Protein AF-A0A9E5P881-F1 (afdb_monomer_lite)

Radius of gyration: 11.09 Å; chains: 1; bounding box: 26×22×30 Å

Foldseek 3Di:
DPPQDDLVVVCVVQPCCDQVPVDPPHDHLQCLLVCALVNQLCCCVPNPCVVSNVPPDSSNSSNNSNVSND

Sequence (70 aa):
MAAAGDPAALYETHCAQCHRGGVPKAPHEVTFQMLGSDAILATMNSGVMQEQAAVLTAEQRQLLANHLGG

Secondary structure (DSSP, 8-state):
------HHHHHHHHTHHHHTTTSTTSPPGGGHHHH-HHHHHHHHHHSTTTTTTTTS-HHHHHHHHHHHH-

pLDDT: mean 91.54, std 10.26, range [42.94, 97.88]

Structure (mmCIF, N/CA/C/O backbone):
data_AF-A0A9E5P881-F1
#
_entry.id   AF-A0A9E5P881-F1
#
loop_
_atom_site.group_PDB
_atom_site.id
_atom_site.type_symbol
_atom_site.label_atom_id
_atom_site.label_alt_id
_atom_site.label_comp_id
_atom_site.label_asym_id
_atom_site.label_entity_id
_atom_site.label_seq_id
_atom_site.pdbx_PDB_ins_code
_atom_site.Cartn_x
_atom_site.Cartn_y
_atom_site.Cartn_z
_atom_site.occupancy
_atom_site.B_iso_or_equiv
_atom_site.auth_seq_id
_atom_site.auth_comp_id
_atom_site.auth_asym_id
_atom_site.auth_atom_id
_atom_site.pdbx_PDB_model_num
ATOM 1 N N . MET A 1 1 ? -17.299 -9.458 14.658 1.00 42.94 1 MET A N 1
ATOM 2 C CA . MET A 1 1 ? -16.036 -8.880 14.159 1.00 42.94 1 MET A CA 1
ATOM 3 C C . MET A 1 1 ? -15.625 -9.683 12.942 1.00 42.94 1 MET A C 1
ATOM 5 O O . MET A 1 1 ? -15.478 -10.891 13.077 1.00 42.94 1 MET A O 1
ATOM 9 N N . ALA A 1 2 ? -15.572 -9.068 11.758 1.00 46.22 2 ALA A N 1
ATOM 10 C CA . ALA A 1 2 ? -15.039 -9.745 10.579 1.00 46.22 2 ALA A CA 1
ATOM 11 C C . ALA A 1 2 ? -13.547 -9.970 10.836 1.00 46.22 2 ALA A C 1
ATOM 13 O O . ALA A 1 2 ? -12.841 -9.007 11.113 1.00 46.22 2 ALA A O 1
ATOM 14 N N . ALA A 1 3 ? -13.103 -11.227 10.843 1.00 58.59 3 ALA A N 1
ATOM 15 C CA . ALA A 1 3 ? -11.696 -11.544 11.021 1.00 58.59 3 ALA A CA 1
ATOM 16 C C . ALA A 1 3 ? -10.899 -10.808 9.942 1.00 58.59 3 ALA A C 1
ATOM 18 O O . ALA A 1 3 ? -11.180 -10.952 8.749 1.00 58.59 3 ALA A O 1
ATOM 19 N N . ALA A 1 4 ? -9.956 -9.978 10.370 1.00 65.75 4 ALA A N 1
ATOM 20 C CA . ALA A 1 4 ? -9.056 -9.301 9.467 1.00 65.75 4 ALA A CA 1
ATOM 21 C C . ALA A 1 4 ? -8.244 -10.385 8.735 1.00 65.75 4 ALA A C 1
ATOM 23 O O . ALA A 1 4 ? -7.557 -11.190 9.361 1.00 65.75 4 ALA A O 1
ATOM 24 N N . GLY A 1 5 ? -8.478 -10.503 7.426 1.00 79.31 5 GLY A N 1
ATOM 25 C CA . GLY A 1 5 ? -7.933 -11.582 6.602 1.00 79.31 5 GLY A CA 1
ATOM 26 C C . GLY A 1 5 ? -6.413 -11.507 6.459 1.00 79.31 5 GLY A C 1
ATOM 27 O O . GLY A 1 5 ? -5.792 -10.512 6.824 1.00 79.31 5 GLY A O 1
ATOM 28 N N . ASP A 1 6 ? -5.825 -12.560 5.894 1.00 93.38 6 ASP A N 1
ATOM 29 C CA . ASP A 1 6 ? -4.401 -12.600 5.557 1.00 93.38 6 ASP A CA 1
ATOM 30 C C . ASP A 1 6 ? -4.041 -11.444 4.595 1.00 93.38 6 ASP A C 1
ATOM 32 O O . ASP A 1 6 ? -4.607 -11.373 3.496 1.00 93.38 6 ASP A O 1
ATOM 36 N N . PRO A 1 7 ? -3.125 -10.528 4.969 1.00 93.88 7 PRO A N 1
ATOM 37 C CA . PRO A 1 7 ? -2.751 -9.400 4.124 1.00 93.88 7 PRO A CA 1
ATOM 38 C C . PRO A 1 7 ? -2.139 -9.820 2.785 1.00 93.88 7 PRO A C 1
ATOM 40 O O . PRO A 1 7 ? -2.345 -9.113 1.799 1.00 93.88 7 PRO A O 1
ATOM 43 N N . ALA A 1 8 ? -1.460 -10.970 2.709 1.00 94.25 8 ALA A N 1
ATOM 44 C CA . ALA A 1 8 ? -0.953 -11.479 1.439 1.00 94.25 8 ALA A CA 1
ATOM 45 C C . ALA A 1 8 ? -2.116 -11.844 0.503 1.00 94.25 8 ALA A C 1
ATOM 47 O O . ALA A 1 8 ? -2.146 -11.426 -0.652 1.00 94.25 8 ALA A O 1
ATOM 48 N N . ALA A 1 9 ? -3.137 -12.535 1.016 1.00 95.44 9 ALA A N 1
ATOM 49 C CA . ALA A 1 9 ? -4.330 -12.875 0.242 1.00 95.44 9 ALA A CA 1
ATOM 50 C C . ALA A 1 9 ? -5.131 -11.632 -0.191 1.00 95.44 9 ALA A C 1
ATOM 52 O O . ALA A 1 9 ? -5.640 -11.583 -1.315 1.00 95.44 9 ALA A O 1
ATOM 53 N N . LEU A 1 10 ? -5.223 -10.613 0.672 1.00 94.88 10 LEU A N 1
ATOM 54 C CA . LEU A 1 10 ? -5.839 -9.328 0.325 1.00 94.88 10 LEU A CA 1
ATOM 55 C C . LEU A 1 10 ? -5.076 -8.637 -0.809 1.00 94.88 10 LEU A C 1
ATOM 57 O O . LEU A 1 10 ? -5.698 -8.153 -1.756 1.00 94.88 10 LEU A O 1
ATOM 61 N N . TYR A 1 11 ? -3.744 -8.634 -0.737 1.00 95.50 11 TYR A N 1
ATOM 62 C CA . TYR A 1 11 ? -2.897 -8.082 -1.785 1.00 95.50 11 TYR A CA 1
ATOM 63 C C . TYR A 1 11 ? -3.122 -8.793 -3.125 1.00 95.50 11 TYR A C 1
ATOM 65 O O . TYR A 1 11 ? -3.372 -8.129 -4.133 1.00 95.50 11 TYR A O 1
ATOM 73 N N . GLU A 1 12 ? -3.095 -10.128 -3.140 1.00 95.19 12 GLU A N 1
ATOM 74 C CA . GLU A 1 12 ? -3.324 -10.909 -4.362 1.00 95.19 12 GLU A CA 1
ATOM 75 C C . GLU A 1 12 ? -4.687 -10.622 -4.986 1.00 95.19 12 GLU A C 1
ATOM 77 O O . GLU A 1 12 ? -4.804 -10.442 -6.197 1.00 95.19 12 GLU A O 1
ATOM 82 N N . THR A 1 13 ? -5.720 -10.551 -4.149 1.00 94.88 13 THR A N 1
ATOM 83 C CA . THR A 1 13 ? -7.104 -10.42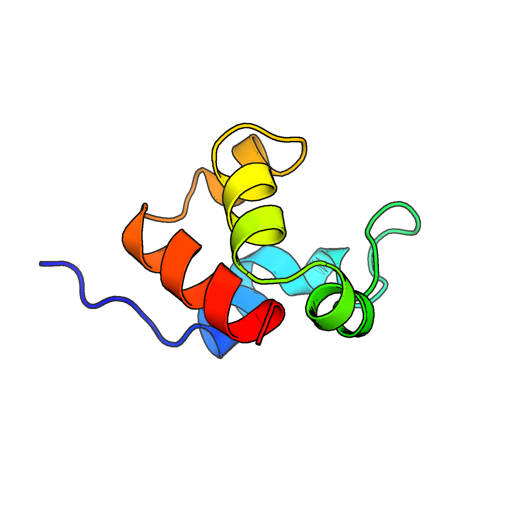3 -4.610 1.00 94.88 13 THR A CA 1
ATOM 84 C C . THR A 1 13 ? -7.408 -9.025 -5.145 1.00 94.88 13 THR A C 1
ATOM 86 O O . THR A 1 13 ? -8.159 -8.889 -6.108 1.00 94.88 13 THR A O 1
ATOM 89 N N . HIS A 1 14 ? -6.855 -7.979 -4.525 1.00 94.81 14 HIS A N 1
ATOM 90 C CA . HIS A 1 14 ? -7.289 -6.601 -4.776 1.00 94.81 14 HIS A CA 1
ATOM 91 C C . HIS A 1 14 ? -6.226 -5.709 -5.424 1.00 94.81 14 HIS A C 1
ATOM 93 O O . HIS A 1 14 ? -6.570 -4.699 -6.035 1.00 94.81 14 HIS A O 1
ATOM 99 N N . CYS A 1 15 ? -4.940 -6.043 -5.300 1.00 95.38 15 CYS A N 1
ATOM 100 C CA . CYS A 1 15 ? -3.848 -5.114 -5.606 1.00 95.38 15 CYS A CA 1
ATOM 101 C C . CYS A 1 15 ? -2.889 -5.647 -6.676 1.00 95.38 15 CYS A C 1
ATOM 103 O O . CYS A 1 15 ? -2.440 -4.881 -7.538 1.00 95.38 15 CYS A O 1
ATOM 105 N N . ALA A 1 16 ? -2.597 -6.949 -6.649 1.00 95.25 16 ALA A N 1
ATOM 106 C CA . ALA A 1 16 ? -1.582 -7.582 -7.488 1.00 95.25 16 ALA A CA 1
ATOM 107 C C . ALA A 1 16 ? -1.831 -7.380 -8.988 1.00 95.25 16 ALA A C 1
ATOM 109 O O . ALA A 1 16 ? -0.881 -7.159 -9.738 1.00 95.25 16 ALA A O 1
ATOM 110 N N . GLN A 1 17 ? -3.100 -7.347 -9.418 1.00 93.19 17 GLN A N 1
ATOM 111 C CA . GLN A 1 17 ? -3.457 -7.139 -10.826 1.00 93.19 17 GLN A CA 1
ATOM 112 C C . GLN A 1 17 ? -2.861 -5.855 -11.425 1.00 93.19 17 GLN A C 1
ATOM 114 O O . GLN A 1 17 ? -2.631 -5.795 -12.625 1.00 93.19 17 GLN A O 1
ATOM 119 N N . CYS A 1 18 ? -2.617 -4.830 -10.603 1.00 95.44 18 CYS A N 1
ATOM 120 C CA . CYS A 1 18 ? -2.036 -3.560 -11.034 1.00 95.44 18 CYS A CA 1
ATOM 121 C C . CYS A 1 18 ? -0.576 -3.441 -10.586 1.00 95.44 18 CYS A C 1
ATOM 123 O O . CYS A 1 18 ? 0.281 -3.041 -11.372 1.00 95.44 18 CYS A O 1
ATOM 125 N N . HIS A 1 19 ? -0.285 -3.807 -9.337 1.00 95.25 19 HIS A N 1
ATOM 126 C CA . HIS A 1 19 ? 0.996 -3.540 -8.680 1.00 95.25 19 HIS A CA 1
ATOM 127 C C . HIS A 1 19 ? 2.080 -4.607 -8.913 1.00 95.25 19 HIS A C 1
ATOM 129 O O . HIS A 1 19 ? 3.231 -4.385 -8.536 1.00 95.25 19 HIS A O 1
ATOM 135 N N . ARG A 1 20 ? 1.759 -5.701 -9.619 1.00 91.94 20 ARG A N 1
ATOM 136 C CA . ARG A 1 20 ? 2.731 -6.670 -10.164 1.00 91.94 20 ARG A CA 1
ATOM 137 C C . ARG A 1 20 ? 2.963 -6.512 -11.662 1.00 91.94 20 ARG A C 1
ATOM 139 O O . ARG A 1 20 ? 3.022 -7.479 -12.416 1.00 91.94 20 ARG A O 1
ATOM 146 N N . GLY A 1 21 ? 3.059 -5.263 -12.110 1.00 85.31 21 GLY A N 1
ATOM 147 C CA . GLY A 1 21 ? 3.371 -4.943 -13.504 1.00 85.31 21 GLY A CA 1
ATOM 148 C C . GLY A 1 21 ? 2.183 -5.019 -14.463 1.00 85.31 21 GLY A C 1
ATOM 149 O O . GLY A 1 21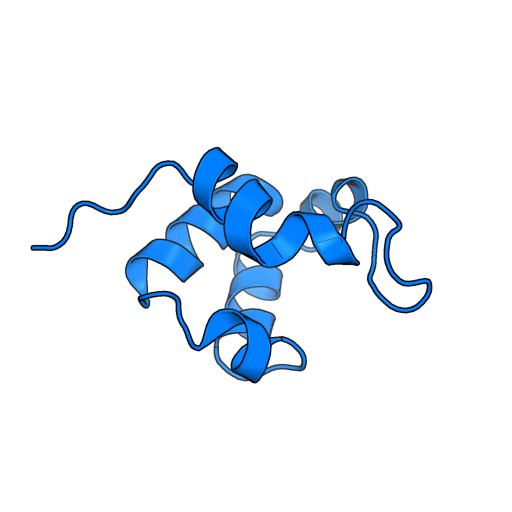 ? 2.384 -4.953 -15.672 1.00 85.31 21 GLY A O 1
ATOM 150 N N . GLY A 1 22 ? 0.951 -5.112 -13.957 1.00 86.38 22 GLY A N 1
ATOM 151 C CA . GLY A 1 22 ? -0.236 -5.104 -14.813 1.00 86.38 22 GLY A CA 1
ATOM 152 C C . GLY A 1 22 ? -0.598 -3.723 -15.363 1.00 86.38 22 GLY A C 1
ATOM 153 O O . GLY A 1 22 ? -1.259 -3.641 -16.396 1.00 86.38 22 GLY A O 1
ATOM 154 N N . VAL A 1 23 ? -0.133 -2.630 -14.736 1.00 90.81 23 VAL A N 1
ATOM 155 C CA . VAL A 1 23 ? -0.286 -1.271 -15.285 1.00 90.81 23 VAL A CA 1
ATOM 156 C C . VAL A 1 23 ? 0.997 -0.435 -15.131 1.00 90.81 23 VAL A C 1
ATOM 158 O O . VAL A 1 23 ? 1.539 -0.356 -14.031 1.00 90.81 23 VAL A O 1
ATOM 161 N N . PRO A 1 24 ? 1.466 0.279 -16.179 1.00 86.25 24 PRO A N 1
ATOM 162 C CA . PRO A 1 24 ? 2.719 1.050 -16.123 1.00 86.25 24 PRO A CA 1
ATOM 163 C C . PRO A 1 24 ? 2.732 2.193 -15.100 1.00 86.25 24 PRO A C 1
ATOM 165 O O . PRO A 1 24 ? 3.790 2.628 -14.660 1.00 86.25 24 PRO A O 1
ATOM 168 N N . LYS A 1 25 ? 1.552 2.723 -14.757 1.00 88.44 25 LYS A N 1
ATOM 169 C CA . LYS A 1 25 ? 1.400 3.853 -13.829 1.00 88.44 25 LYS A CA 1
ATOM 170 C C . LYS A 1 25 ? 1.434 3.423 -12.359 1.00 88.44 25 LYS A C 1
ATOM 172 O O . LYS A 1 25 ? 1.659 4.267 -11.495 1.00 88.44 25 LYS A O 1
ATOM 177 N N . ALA A 1 26 ? 1.172 2.150 -12.064 1.00 90.81 26 ALA A N 1
ATOM 178 C CA . ALA A 1 26 ? 1.200 1.661 -10.695 1.00 90.81 26 ALA A CA 1
ATOM 179 C C . ALA A 1 26 ? 2.651 1.358 -10.296 1.00 90.81 26 ALA A C 1
ATOM 181 O O . ALA A 1 26 ? 3.343 0.649 -11.029 1.00 90.81 26 ALA A O 1
ATOM 182 N N . PRO A 1 27 ? 3.127 1.864 -9.147 1.00 90.88 27 PRO A N 1
ATOM 183 C CA . PRO A 1 27 ? 4.424 1.461 -8.626 1.00 90.88 27 PRO A CA 1
ATOM 184 C C . PRO A 1 27 ? 4.424 -0.041 -8.322 1.00 90.88 27 PRO A C 1
ATOM 186 O O . PRO A 1 27 ? 3.407 -0.597 -7.896 1.00 90.88 27 PRO A O 1
ATOM 189 N N . HIS A 1 28 ? 5.569 -0.687 -8.530 1.00 91.75 28 HIS A N 1
ATOM 190 C CA . HIS A 1 28 ? 5.728 -2.107 -8.233 1.00 91.75 28 HIS A CA 1
ATOM 191 C C . HIS A 1 28 ? 5.748 -2.341 -6.717 1.00 91.75 28 HIS A C 1
ATOM 193 O O . HIS A 1 28 ? 6.303 -1.525 -5.979 1.00 91.75 28 HIS A O 1
ATOM 199 N N . GLU A 1 29 ? 5.213 -3.469 -6.253 1.00 87.94 29 GLU A N 1
ATOM 200 C CA . GLU A 1 29 ? 5.073 -3.791 -4.819 1.00 87.94 29 GLU A CA 1
ATOM 201 C C 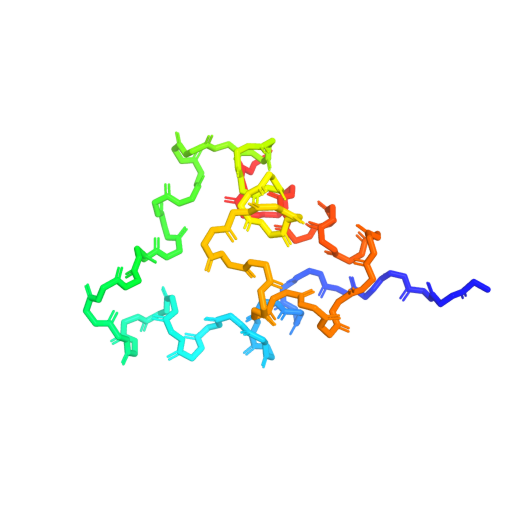. GLU A 1 29 ? 6.375 -3.691 -4.012 1.00 87.94 29 GLU A C 1
ATOM 203 O O . GLU A 1 29 ? 6.383 -3.235 -2.875 1.00 87.94 29 GLU A O 1
ATOM 208 N N . VAL A 1 30 ? 7.502 -4.017 -4.645 1.00 89.00 30 VAL A N 1
ATOM 209 C CA . VAL A 1 30 ? 8.853 -3.929 -4.061 1.00 89.00 30 VAL A CA 1
ATOM 210 C C . VAL A 1 30 ? 9.245 -2.508 -3.649 1.00 89.00 30 VAL A C 1
ATOM 212 O O . VAL A 1 30 ? 10.160 -2.324 -2.854 1.00 89.00 30 VAL A O 1
ATOM 215 N N . THR A 1 31 ? 8.573 -1.492 -4.193 1.00 89.44 31 THR A N 1
ATOM 216 C CA . THR A 1 31 ? 8.831 -0.088 -3.852 1.00 89.44 31 THR A CA 1
ATOM 217 C C . THR A 1 31 ? 8.082 0.368 -2.605 1.00 89.44 31 THR A C 1
ATOM 219 O O . THR A 1 31 ? 8.439 1.393 -2.029 1.00 89.44 31 THR A O 1
ATOM 222 N N . PHE A 1 32 ? 7.079 -0.387 -2.152 1.00 93.25 32 PHE A N 1
ATOM 223 C CA . PHE A 1 32 ? 6.217 0.014 -1.043 1.00 93.25 32 PHE A CA 1
ATOM 224 C C . PHE A 1 32 ? 6.935 0.061 0.301 1.00 93.25 32 PHE A C 1
ATOM 226 O O . PHE A 1 32 ? 6.702 0.990 1.071 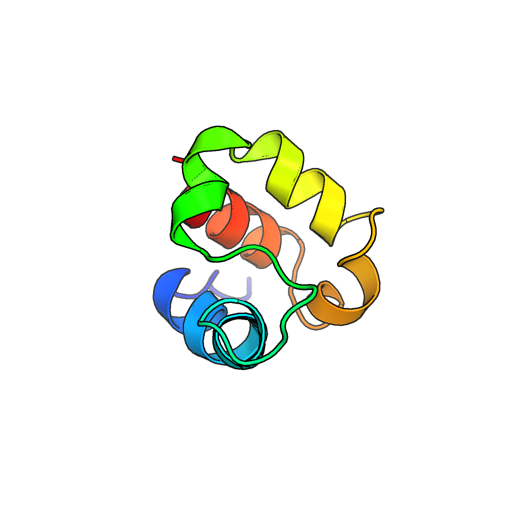1.00 93.25 32 PHE A O 1
ATOM 233 N N . GLN A 1 33 ? 7.896 -0.832 0.532 1.00 91.38 33 GLN A N 1
ATOM 234 C CA . GLN A 1 33 ? 8.726 -0.796 1.740 1.00 91.38 33 GLN A CA 1
ATOM 235 C C . GLN A 1 33 ? 9.500 0.524 1.878 1.00 91.38 33 GLN A C 1
ATOM 237 O O . GLN A 1 33 ? 9.769 0.971 2.986 1.00 91.38 33 GLN A O 1
ATOM 242 N N . MET A 1 34 ? 9.827 1.191 0.764 1.00 91.19 34 MET A N 1
ATOM 243 C CA . MET A 1 34 ? 10.488 2.501 0.804 1.00 91.19 34 MET A CA 1
ATOM 244 C C . MET A 1 34 ? 9.528 3.649 1.148 1.00 91.19 34 MET A C 1
ATOM 246 O O . MET A 1 34 ? 9.982 4.706 1.576 1.00 91.19 34 MET A O 1
ATOM 250 N N . LEU A 1 35 ? 8.220 3.468 0.939 1.00 91.44 35 LEU A N 1
ATOM 251 C CA . LEU A 1 35 ? 7.198 4.462 1.284 1.00 91.44 35 LEU A CA 1
ATOM 252 C C . LEU A 1 35 ? 6.813 4.393 2.766 1.00 91.44 35 LEU A C 1
ATOM 254 O O . LEU A 1 35 ? 6.506 5.423 3.364 1.00 91.44 35 LEU A O 1
ATOM 258 N N . GLY A 1 36 ? 6.826 3.188 3.340 1.00 94.50 36 GLY A N 1
ATOM 259 C CA . GLY A 1 36 ? 6.379 2.925 4.703 1.00 94.50 36 GLY A CA 1
ATOM 260 C C . GLY A 1 36 ? 4.862 2.751 4.824 1.00 94.50 36 GLY A C 1
ATOM 261 O O . GLY A 1 36 ? 4.072 3.217 3.995 1.00 94.50 36 GLY A O 1
ATOM 262 N N . SER A 1 37 ? 4.450 2.061 5.885 1.00 96.12 37 SER A N 1
ATOM 263 C CA . SER A 1 37 ? 3.065 1.648 6.133 1.00 96.12 37 SER A CA 1
ATOM 264 C C . SER A 1 37 ? 2.097 2.827 6.264 1.00 96.12 37 SER A C 1
ATOM 266 O O . SER A 1 37 ? 1.035 2.818 5.640 1.00 96.12 37 SER A O 1
ATOM 268 N N . ASP A 1 38 ? 2.481 3.896 6.960 1.00 96.31 38 ASP A N 1
ATOM 269 C CA . ASP A 1 38 ? 1.634 5.087 7.126 1.00 96.31 38 ASP A CA 1
ATOM 270 C C . ASP A 1 38 ? 1.302 5.774 5.794 1.00 96.31 38 ASP A C 1
ATOM 272 O O . ASP A 1 38 ? 0.155 6.163 5.550 1.00 96.31 38 ASP A O 1
ATOM 276 N N . ALA A 1 39 ? 2.286 5.895 4.897 1.00 96.25 39 ALA A N 1
ATOM 277 C CA . ALA A 1 39 ? 2.080 6.503 3.587 1.00 96.25 39 ALA A CA 1
ATOM 278 C C . ALA A 1 39 ? 1.145 5.645 2.726 1.00 96.25 39 ALA A C 1
ATOM 280 O O . ALA A 1 39 ? 0.210 6.163 2.112 1.00 96.25 39 ALA A O 1
ATOM 281 N N . ILE A 1 40 ? 1.346 4.325 2.725 1.00 96.50 40 ILE A N 1
ATOM 282 C CA . ILE A 1 40 ? 0.487 3.381 2.000 1.00 96.50 40 ILE A CA 1
ATOM 283 C C . ILE A 1 40 ? -0.946 3.461 2.535 1.00 96.50 40 ILE A C 1
ATOM 285 O O . ILE A 1 40 ? -1.892 3.604 1.756 1.00 96.50 40 ILE A O 1
ATOM 289 N N . LEU A 1 41 ? -1.122 3.466 3.856 1.00 97.75 41 LEU A N 1
ATOM 290 C CA . LEU A 1 41 ? -2.432 3.587 4.483 1.00 97.75 41 LEU A CA 1
ATOM 291 C C . LEU A 1 41 ? -3.134 4.898 4.110 1.00 97.75 41 LEU A C 1
ATOM 293 O O . LEU A 1 41 ? -4.315 4.885 3.756 1.00 97.75 41 LEU A O 1
ATOM 297 N N . ALA A 1 42 ? -2.414 6.022 4.137 1.00 97.88 42 ALA A N 1
ATOM 298 C CA . ALA A 1 42 ? -2.954 7.315 3.730 1.00 97.88 42 ALA A CA 1
ATOM 299 C C . ALA A 1 42 ? -3.454 7.281 2.277 1.00 97.88 42 ALA A C 1
ATOM 301 O O . ALA A 1 42 ? -4.557 7.752 1.990 1.00 97.88 42 ALA A O 1
ATOM 302 N N . THR A 1 43 ? -2.707 6.645 1.365 1.00 96.12 43 THR A N 1
ATOM 303 C CA . THR A 1 43 ? -3.127 6.538 -0.042 1.00 96.12 43 THR A CA 1
ATOM 304 C C . THR A 1 43 ? -4.410 5.729 -0.234 1.00 96.12 43 THR A C 1
ATOM 306 O O . THR A 1 43 ? -5.188 6.051 -1.133 1.00 96.12 43 THR A O 1
ATOM 309 N N . MET A 1 44 ? -4.651 4.724 0.615 1.00 97.19 44 MET A N 1
ATOM 310 C CA . MET A 1 44 ? -5.859 3.894 0.589 1.00 97.19 44 MET A CA 1
ATOM 311 C C . MET A 1 44 ? -7.058 4.541 1.292 1.00 97.19 44 MET A C 1
ATOM 313 O O . MET A 1 44 ? -8.194 4.186 1.000 1.00 97.19 44 MET A O 1
ATOM 317 N N . ASN A 1 45 ? -6.831 5.461 2.231 1.00 97.56 45 ASN A N 1
ATOM 318 C CA . ASN A 1 45 ? -7.910 6.116 2.973 1.00 97.56 45 ASN A CA 1
ATOM 319 C C . ASN A 1 45 ? -8.411 7.395 2.293 1.00 97.56 45 ASN A C 1
ATOM 321 O O . ASN A 1 45 ? -9.610 7.658 2.308 1.00 97.56 45 ASN A O 1
ATOM 325 N N . SER A 1 46 ? -7.509 8.201 1.734 1.00 96.06 46 SER A N 1
ATOM 326 C CA . SER A 1 46 ? -7.848 9.530 1.199 1.00 96.06 46 SER A CA 1
ATOM 327 C C . SER A 1 46 ? -7.017 9.945 -0.016 1.00 96.06 46 SER A C 1
ATOM 329 O O . SER A 1 46 ? -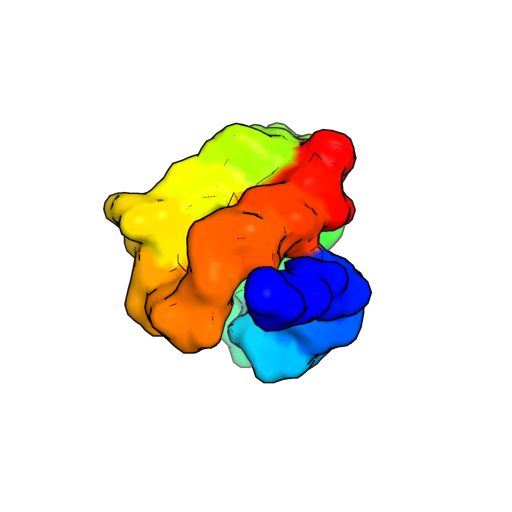7.095 11.091 -0.458 1.00 96.06 46 SER A O 1
ATOM 331 N N . GLY A 1 47 ? -6.192 9.042 -0.547 1.00 95.69 47 GLY A N 1
ATOM 332 C CA . GLY A 1 47 ? -5.326 9.323 -1.685 1.00 95.69 47 GLY A CA 1
ATOM 333 C C . GLY A 1 47 ? -5.790 8.673 -2.982 1.00 95.69 47 GLY A C 1
ATOM 334 O O . GLY A 1 47 ? -6.935 8.264 -3.153 1.00 95.69 47 GLY A O 1
ATOM 335 N N . VAL A 1 48 ? -4.847 8.548 -3.916 1.00 94.25 48 VAL A N 1
ATOM 336 C CA . VAL A 1 48 ? -5.108 8.065 -5.282 1.00 94.25 48 VAL A CA 1
ATOM 337 C C . VAL A 1 48 ? -5.639 6.629 -5.353 1.00 94.25 48 VAL A C 1
ATOM 339 O O . VAL A 1 48 ? -6.206 6.263 -6.377 1.00 94.25 48 VAL A O 1
ATOM 342 N N . MET A 1 49 ? -5.469 5.826 -4.297 1.00 96.19 49 MET A N 1
ATOM 343 C CA . MET A 1 49 ? -5.945 4.439 -4.218 1.00 96.19 49 MET A CA 1
ATOM 344 C C . MET A 1 49 ? -7.229 4.280 -3.394 1.00 96.19 49 MET A C 1
ATOM 346 O O . MET A 1 49 ? -7.675 3.150 -3.209 1.00 96.19 49 MET A O 1
ATOM 350 N N . GLN A 1 50 ? -7.855 5.373 -2.940 1.00 96.81 50 GLN A N 1
ATOM 351 C CA . GLN A 1 50 ? -9.072 5.325 -2.122 1.00 96.81 50 GLN A CA 1
ATOM 352 C C . GLN A 1 50 ? -10.180 4.479 -2.764 1.00 96.81 50 GLN A C 1
ATOM 354 O O . GLN A 1 50 ? -10.710 3.575 -2.126 1.00 96.81 50 GLN A O 1
ATOM 359 N N . GLU A 1 51 ? -10.498 4.733 -4.035 1.00 96.44 51 GLU A N 1
ATOM 360 C CA . GLU A 1 51 ? -11.550 4.003 -4.756 1.00 96.44 51 GLU A CA 1
ATOM 361 C C . GLU A 1 51 ? -11.233 2.506 -4.882 1.00 96.44 51 GLU A C 1
ATOM 363 O O . GLU A 1 51 ? -12.104 1.661 -4.703 1.00 96.44 51 GLU A O 1
ATOM 368 N N . GLN A 1 52 ? -9.967 2.158 -5.134 1.00 94.62 52 GLN A N 1
ATOM 369 C CA . GLN A 1 52 ? -9.550 0.756 -5.267 1.00 94.62 52 GLN A CA 1
ATOM 370 C C . GLN A 1 52 ? -9.587 0.026 -3.916 1.00 94.62 52 GLN A C 1
ATOM 372 O O . GLN A 1 52 ? -9.905 -1.159 -3.849 1.00 94.62 52 GLN A O 1
ATOM 377 N N . ALA A 1 53 ? -9.316 0.745 -2.826 1.00 96.62 53 ALA A N 1
ATOM 378 C CA . ALA A 1 53 ? -9.347 0.222 -1.466 1.00 96.62 53 ALA A CA 1
ATOM 379 C C . ALA A 1 53 ? -10.727 0.339 -0.786 1.00 96.62 53 ALA A C 1
ATOM 381 O O . ALA A 1 53 ? -10.861 -0.032 0.384 1.00 96.62 53 ALA A O 1
ATOM 382 N N . ALA A 1 54 ? -11.756 0.832 -1.487 1.00 96.31 54 ALA A N 1
ATOM 383 C CA . ALA A 1 54 ? -13.093 1.055 -0.931 1.00 96.31 54 ALA A CA 1
ATOM 384 C C . ALA A 1 54 ? -13.810 -0.249 -0.542 1.00 96.31 54 ALA A C 1
ATOM 386 O O . ALA A 1 54 ? -14.648 -0.250 0.357 1.00 96.31 54 ALA A O 1
ATOM 387 N N . VAL A 1 55 ? -13.454 -1.368 -1.185 1.00 94.38 55 VAL A N 1
ATOM 388 C CA . VAL A 1 55 ? -13.969 -2.707 -0.851 1.00 94.38 55 VAL A CA 1
ATOM 389 C C . VAL A 1 55 ? -13.397 -3.253 0.463 1.00 94.38 55 VAL A C 1
ATOM 391 O O . VAL A 1 55 ? -13.984 -4.145 1.073 1.00 94.38 55 VAL A O 1
ATOM 394 N N . LEU A 1 56 ? -12.260 -2.717 0.913 1.00 95.75 56 LEU A N 1
ATOM 395 C CA . LEU A 1 56 ? -11.591 -3.151 2.131 1.00 95.75 56 LEU A CA 1
ATOM 396 C C . LEU A 1 56 ? -12.195 -2.464 3.359 1.00 95.75 56 LEU A C 1
ATOM 398 O O . LEU A 1 56 ? -12.597 -1.297 3.331 1.00 95.75 56 LEU A O 1
ATOM 402 N N . THR A 1 57 ? -12.196 -3.159 4.490 1.00 96.19 57 THR A N 1
ATOM 403 C CA . THR A 1 57 ? -12.453 -2.530 5.788 1.00 96.19 57 THR A CA 1
ATOM 404 C C . THR A 1 57 ? -11.253 -1.681 6.219 1.00 96.19 57 THR A C 1
ATOM 406 O O . THR A 1 57 ? -10.140 -1.829 5.711 1.00 96.19 57 THR A O 1
ATOM 409 N N . ALA A 1 58 ? -11.454 -0.793 7.196 1.00 95.81 58 ALA A N 1
ATOM 410 C CA . ALA A 1 58 ? -10.355 -0.004 7.760 1.00 95.81 58 ALA A CA 1
ATOM 411 C C . ALA A 1 58 ? -9.240 -0.893 8.346 1.00 95.81 58 ALA A C 1
ATOM 413 O O . ALA A 1 58 ? -8.060 -0.611 8.162 1.00 95.81 58 ALA A O 1
ATOM 414 N N . GLU A 1 59 ? -9.614 -2.000 8.989 1.00 95.94 59 GLU A N 1
ATOM 415 C CA . GLU A 1 59 ? -8.670 -2.961 9.565 1.00 95.94 59 GLU A CA 1
ATOM 416 C C . GLU A 1 59 ? -7.889 -3.721 8.481 1.00 95.94 59 GLU A C 1
ATOM 418 O O . GLU A 1 59 ? -6.674 -3.869 8.584 1.00 95.94 59 GLU A O 1
ATOM 423 N N . GLN A 1 60 ? -8.551 -4.119 7.388 1.00 96.69 60 GLN A N 1
ATOM 424 C CA . GLN A 1 60 ? -7.888 -4.738 6.234 1.00 96.69 60 GLN A CA 1
ATOM 425 C C . GLN A 1 60 ? -6.894 -3.783 5.564 1.00 96.69 60 GLN A C 1
ATOM 427 O O . GLN A 1 60 ? -5.790 -4.200 5.220 1.00 96.69 60 GLN A O 1
ATOM 432 N N . ARG A 1 61 ? -7.248 -2.497 5.423 1.00 97.19 61 ARG A N 1
ATOM 433 C CA . ARG A 1 61 ? -6.321 -1.470 4.924 1.00 97.19 61 ARG A CA 1
ATOM 434 C C . ARG A 1 61 ? -5.101 -1.327 5.830 1.00 97.19 61 ARG A C 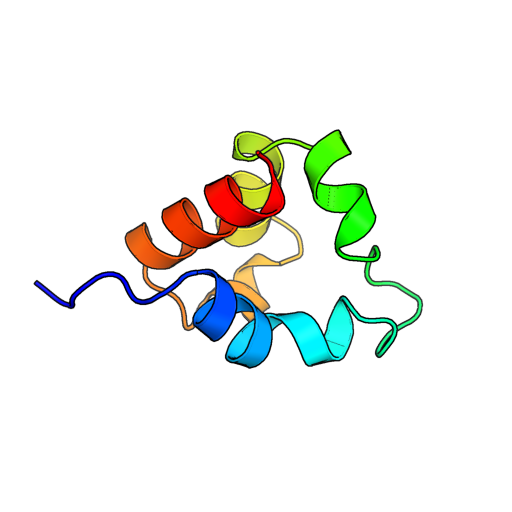1
ATOM 436 O O . ARG A 1 61 ? -3.990 -1.255 5.321 1.00 97.19 61 ARG A O 1
ATOM 443 N N . GLN A 1 62 ? -5.288 -1.325 7.149 1.00 96.88 62 GLN A N 1
ATOM 444 C CA . GLN A 1 62 ? -4.176 -1.251 8.101 1.00 96.88 62 GLN A CA 1
ATOM 445 C C . GLN A 1 62 ? -3.241 -2.462 7.980 1.00 96.88 62 GLN A C 1
ATOM 447 O O . GLN A 1 62 ? -2.030 -2.288 7.874 1.00 96.88 62 GLN A O 1
ATOM 452 N N . LEU A 1 63 ? -3.787 -3.683 7.958 1.00 96.31 63 LEU A N 1
ATOM 453 C CA . LEU A 1 63 ? -2.983 -4.901 7.814 1.00 96.31 63 LEU A CA 1
ATOM 454 C C . LEU A 1 63 ? -2.201 -4.923 6.503 1.00 96.31 63 LEU A C 1
ATOM 456 O O . LEU A 1 63 ? -1.017 -5.251 6.496 1.00 96.31 63 LEU A O 1
ATOM 460 N N . LEU A 1 64 ? -2.858 -4.557 5.405 1.00 95.88 64 LEU A N 1
ATOM 461 C CA . LEU A 1 64 ? -2.239 -4.507 4.090 1.00 95.88 64 LEU A CA 1
ATOM 462 C C . LEU A 1 64 ? -1.130 -3.448 4.038 1.00 95.88 64 LEU A C 1
ATOM 464 O O . LEU A 1 64 ? -0.042 -3.723 3.542 1.00 95.88 64 LEU A O 1
ATOM 468 N N . ALA A 1 65 ? -1.374 -2.263 4.598 1.00 96.50 65 ALA A N 1
ATOM 469 C CA . ALA A 1 65 ? -0.377 -1.202 4.675 1.00 96.50 65 ALA A CA 1
ATOM 470 C C . ALA A 1 65 ? 0.863 -1.631 5.467 1.00 96.50 65 ALA A C 1
ATOM 472 O O . ALA A 1 65 ? 1.979 -1.432 4.998 1.00 96.50 65 ALA A O 1
ATOM 473 N N . ASN A 1 66 ? 0.671 -2.266 6.625 1.00 95.88 66 ASN A N 1
ATOM 474 C CA . ASN A 1 66 ? 1.766 -2.794 7.439 1.00 95.88 66 ASN A CA 1
ATOM 475 C C . ASN A 1 66 ? 2.542 -3.885 6.686 1.00 95.88 66 ASN A C 1
ATOM 477 O O . ASN A 1 66 ? 3.764 -3.869 6.650 1.00 95.88 66 ASN A O 1
ATOM 481 N N . HIS A 1 67 ? 1.837 -4.803 6.023 1.00 95.38 67 HIS A N 1
ATOM 482 C CA . HIS A 1 67 ? 2.467 -5.878 5.258 1.00 95.38 67 HIS A CA 1
ATOM 483 C C . HIS A 1 67 ? 3.344 -5.363 4.105 1.00 95.38 67 HIS A C 1
ATOM 485 O O . HIS A 1 67 ? 4.435 -5.880 3.878 1.00 95.38 67 HIS A O 1
ATOM 491 N N . LEU A 1 68 ? 2.876 -4.343 3.381 1.00 94.88 68 LEU A N 1
ATOM 492 C CA . LEU A 1 68 ? 3.582 -3.781 2.226 1.00 94.88 68 LEU A CA 1
ATOM 493 C C . LEU A 1 68 ? 4.659 -2.760 2.618 1.00 94.88 68 LEU A C 1
ATOM 495 O O . LEU A 1 68 ? 5.644 -2.597 1.900 1.00 94.88 68 LEU A O 1
ATOM 499 N N . GLY A 1 69 ? 4.444 -2.049 3.723 1.00 93.94 69 GLY A N 1
ATOM 500 C CA . GLY A 1 69 ? 5.293 -0.960 4.193 1.00 93.94 69 GLY A CA 1
ATOM 501 C C . GLY A 1 69 ? 6.403 -1.372 5.155 1.00 93.94 69 GLY A C 1
ATOM 502 O O . GLY A 1 69 ? 7.326 -0.581 5.334 1.00 93.94 69 GLY A O 1
ATOM 503 N N . GLY A 1 70 ? 6.338 -2.583 5.719 1.00 85.38 70 GLY A N 1
ATOM 504 C CA . GLY A 1 70 ? 7.247 -3.042 6.774 1.00 85.38 70 GLY A CA 1
ATOM 505 C C . GLY A 1 70 ? 6.735 -2.735 8.175 1.00 85.38 70 GLY A C 1
ATOM 506 O O . GLY A 1 70 ? 6.155 -1.642 8.384 1.00 85.38 70 GLY A O 1
#